Protein AF-S9QQ79-F1 (afdb_monomer)

Structure (mmCIF, N/CA/C/O backbone):
data_AF-S9QQ79-F1
#
_entry.id   AF-S9QQ79-F1
#
loop_
_atom_site.group_PDB
_atom_site.id
_atom_site.type_symbol
_atom_site.label_atom_id
_atom_site.label_alt_id
_atom_site.label_comp_id
_atom_site.label_asym_id
_atom_site.label_entity_id
_atom_site.label_seq_id
_atom_site.pdbx_PDB_ins_code
_atom_site.Cartn_x
_atom_site.Cartn_y
_atom_site.Cartn_z
_atom_site.occupancy
_atom_site.B_iso_or_equiv
_atom_site.auth_seq_id
_atom_site.auth_comp_id
_atom_site.auth_asym_id
_atom_site.auth_atom_id
_atom_site.pdbx_PDB_model_num
ATOM 1 N N . MET A 1 1 ? -4.797 6.625 16.936 1.00 60.69 1 MET A N 1
ATOM 2 C CA . MET A 1 1 ? -5.433 7.440 15.877 1.00 60.69 1 MET A CA 1
ATOM 3 C C . MET A 1 1 ? -4.697 7.087 14.599 1.00 60.69 1 MET A C 1
ATOM 5 O O . MET A 1 1 ? -3.484 6.959 14.684 1.00 60.69 1 MET A O 1
ATOM 9 N N . SER A 1 2 ? -5.379 6.808 13.484 1.00 76.38 2 SER A N 1
ATOM 10 C CA . SER A 1 2 ? -4.682 6.342 12.271 1.00 76.38 2 SER A CA 1
ATOM 11 C C . SER A 1 2 ? -3.717 7.418 11.761 1.00 76.38 2 SER A C 1
ATOM 13 O O . SER A 1 2 ? -4.108 8.580 11.662 1.00 76.38 2 SER A O 1
ATOM 15 N N . ARG A 1 3 ? -2.482 7.055 11.389 1.00 82.12 3 ARG A N 1
ATOM 16 C CA . ARG A 1 3 ? -1.531 7.988 10.744 1.00 82.12 3 ARG A CA 1
ATOM 17 C C . ARG A 1 3 ? -2.068 8.552 9.423 1.00 82.12 3 ARG A C 1
ATOM 19 O O . ARG A 1 3 ? -1.621 9.595 8.967 1.00 82.12 3 ARG A O 1
ATOM 26 N N . LEU A 1 4 ? -3.080 7.910 8.834 1.00 84.62 4 LEU A N 1
ATOM 27 C CA . LEU A 1 4 ? -3.759 8.417 7.643 1.00 84.62 4 LEU A CA 1
ATOM 28 C C . LEU A 1 4 ? -4.568 9.697 7.884 1.00 84.62 4 LEU A C 1
ATOM 30 O O . LEU A 1 4 ? -4.856 10.401 6.923 1.00 84.62 4 LEU A O 1
ATOM 34 N N . VAL A 1 5 ? -4.942 10.023 9.125 1.00 84.94 5 VAL A N 1
ATOM 35 C CA . VAL A 1 5 ? -5.639 11.286 9.440 1.00 84.94 5 VAL A CA 1
ATOM 36 C C . VAL A 1 5 ? -4.695 12.383 9.940 1.00 84.94 5 VAL A C 1
ATOM 38 O O . VAL A 1 5 ? -5.160 13.435 10.376 1.00 84.94 5 VAL A O 1
ATOM 41 N N . ASP A 1 6 ? -3.384 12.141 9.882 1.00 84.50 6 ASP A N 1
ATOM 42 C CA . ASP A 1 6 ? -2.364 13.079 10.339 1.00 84.50 6 ASP A CA 1
ATOM 43 C C . ASP A 1 6 ? -2.226 14.281 9.386 1.00 84.50 6 ASP A C 1
ATOM 45 O O . ASP A 1 6 ? -2.289 14.144 8.161 1.00 84.50 6 ASP A O 1
ATOM 49 N N . ALA A 1 7 ? -2.003 15.467 9.954 1.00 84.00 7 ALA A N 1
ATOM 50 C CA . ALA A 1 7 ? -1.805 16.702 9.196 1.00 84.00 7 ALA A CA 1
ATOM 51 C C . ALA A 1 7 ? -0.471 16.698 8.428 1.00 84.00 7 ALA A C 1
ATOM 53 O O . ALA A 1 7 ? -0.329 17.385 7.417 1.00 84.00 7 ALA A O 1
ATOM 54 N N . GLU A 1 8 ? 0.511 15.914 8.880 1.00 85.81 8 GLU A N 1
ATOM 55 C CA . GLU A 1 8 ? 1.770 15.723 8.152 1.00 85.81 8 GLU A CA 1
ATOM 56 C C . GLU A 1 8 ? 1.549 14.982 6.830 1.00 85.81 8 GLU A C 1
ATOM 58 O O . GLU A 1 8 ? 2.129 15.352 5.807 1.00 85.81 8 GLU A O 1
ATOM 63 N N . LEU A 1 9 ? 0.647 13.993 6.814 1.00 87.25 9 LEU A N 1
ATOM 64 C CA . LEU A 1 9 ? 0.298 13.285 5.587 1.00 87.25 9 LEU A CA 1
ATOM 65 C C . LEU A 1 9 ? -0.446 14.195 4.600 1.00 87.25 9 LEU A C 1
ATOM 67 O O . LEU A 1 9 ? -0.208 14.098 3.398 1.00 87.25 9 LEU A O 1
ATOM 71 N N . ASP A 1 10 ? -1.294 15.111 5.082 1.00 88.75 10 ASP A N 1
ATOM 72 C CA . ASP A 1 10 ? -1.889 16.143 4.218 1.00 88.75 10 ASP A CA 1
ATOM 73 C C . ASP A 1 10 ? -0.811 16.950 3.510 1.00 88.75 10 ASP A C 1
ATOM 75 O O . ASP A 1 10 ? -0.837 17.096 2.289 1.00 88.75 10 ASP A O 1
ATOM 79 N N . HIS A 1 11 ? 0.178 17.419 4.269 1.00 88.56 11 HIS A N 1
ATOM 80 C CA . HIS A 1 11 ? 1.271 18.193 3.707 1.00 88.56 11 HIS A CA 1
ATOM 81 C C . HIS A 1 11 ? 2.055 17.402 2.651 1.00 88.56 11 HIS A C 1
ATOM 83 O O . HIS A 1 11 ? 2.345 17.937 1.578 1.00 88.56 11 HIS A O 1
ATOM 89 N N . VAL A 1 12 ? 2.350 16.124 2.916 1.00 89.12 12 VAL A N 1
ATOM 90 C CA . VAL A 1 12 ? 2.987 15.216 1.947 1.00 89.12 12 VAL A CA 1
ATOM 91 C C . VAL A 1 12 ? 2.167 15.126 0.662 1.00 89.12 12 VAL A C 1
ATOM 93 O O . VAL A 1 12 ? 2.700 15.356 -0.423 1.00 89.12 12 VAL A O 1
ATOM 96 N N . LEU A 1 13 ? 0.873 14.816 0.760 1.00 90.88 13 LEU A N 1
ATOM 97 C CA . LEU A 1 13 ? 0.029 14.591 -0.415 1.00 90.88 13 LEU A CA 1
ATOM 98 C C . LEU A 1 13 ? -0.260 15.881 -1.198 1.00 90.88 13 LEU A C 1
ATOM 100 O O . LEU A 1 13 ? -0.437 15.816 -2.415 1.00 90.88 13 LEU A O 1
ATOM 104 N N . GLU A 1 14 ? -0.284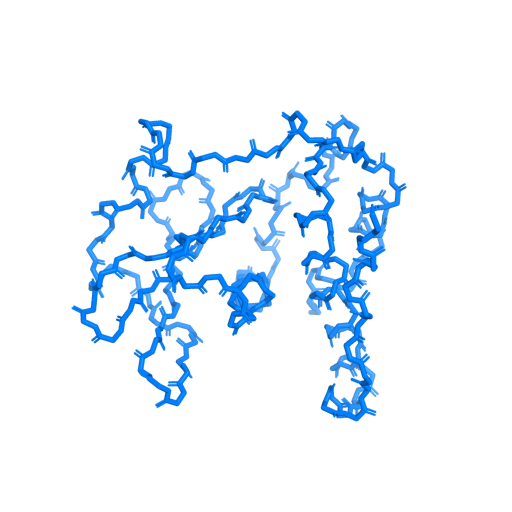 17.041 -0.539 1.00 90.94 14 GLU A N 1
ATOM 105 C CA . GLU A 1 14 ? -0.482 18.350 -1.176 1.00 90.94 14 GLU A CA 1
ATOM 106 C C . GLU A 1 14 ? 0.773 18.880 -1.881 1.00 90.94 14 GLU A C 1
ATOM 108 O O . GLU A 1 14 ? 0.662 19.595 -2.879 1.00 90.94 14 GLU A O 1
ATOM 113 N N . THR A 1 15 ? 1.964 18.560 -1.367 1.00 90.12 15 THR A N 1
ATOM 114 C CA . THR A 1 15 ? 3.240 19.083 -1.893 1.00 90.12 15 THR A CA 1
ATOM 115 C C . THR A 1 15 ? 3.997 18.103 -2.782 1.00 90.12 15 THR A C 1
ATOM 117 O O . THR A 1 15 ? 4.997 18.478 -3.400 1.00 90.12 15 THR A O 1
ATOM 120 N N . ALA A 1 16 ? 3.507 16.870 -2.885 1.00 91.50 16 ALA A N 1
ATOM 121 C CA . ALA A 1 16 ? 4.073 15.834 -3.723 1.00 91.50 16 ALA A CA 1
ATOM 122 C C . ALA A 1 16 ? 4.211 16.241 -5.199 1.00 91.50 16 ALA A C 1
ATOM 124 O O . ALA A 1 16 ? 3.305 16.827 -5.801 1.00 91.50 16 ALA A O 1
ATOM 125 N N . LEU A 1 17 ? 5.318 15.836 -5.828 1.00 93.94 17 LEU A N 1
ATOM 126 C CA . LEU A 1 17 ? 5.463 15.948 -7.277 1.00 93.94 17 LEU A CA 1
ATOM 127 C C . LEU A 1 17 ? 4.725 14.795 -7.966 1.00 93.94 17 LEU A C 1
ATOM 129 O O . LEU A 1 17 ? 5.072 13.630 -7.791 1.00 93.94 17 LEU A O 1
ATOM 133 N N . ILE A 1 18 ? 3.741 15.121 -8.801 1.00 95.44 18 ILE A N 1
ATOM 134 C CA . ILE A 1 18 ? 2.991 14.120 -9.565 1.00 95.44 18 ILE A CA 1
ATOM 135 C C . ILE A 1 18 ? 3.582 14.023 -10.974 1.00 95.44 18 ILE A C 1
ATOM 137 O O . ILE A 1 18 ? 3.572 14.997 -11.728 1.00 95.44 18 ILE A O 1
ATOM 141 N N . SER A 1 19 ? 4.143 12.863 -11.323 1.00 95.69 19 SER A N 1
ATOM 142 C CA . SER A 1 19 ? 4.786 12.627 -12.621 1.00 95.69 19 SER A CA 1
ATOM 143 C C . SER A 1 19 ? 4.846 11.133 -12.959 1.00 95.69 19 SER A C 1
ATOM 145 O O . SER A 1 19 ? 5.128 10.328 -12.071 1.00 95.69 19 SER A O 1
ATOM 147 N N . PRO A 1 20 ? 4.698 10.739 -14.240 1.00 94.56 20 PRO A N 1
ATOM 148 C CA . PRO A 1 20 ? 4.944 9.362 -14.681 1.00 94.56 20 PRO A CA 1
ATOM 149 C C . PRO A 1 20 ? 6.355 8.848 -14.358 1.00 94.56 20 PRO A C 1
ATOM 151 O O . PRO A 1 20 ? 6.568 7.647 -14.283 1.00 94.56 20 PRO A O 1
ATOM 154 N N . ALA A 1 21 ? 7.326 9.741 -14.130 1.00 93.69 21 ALA A N 1
ATOM 155 C CA . ALA A 1 21 ? 8.684 9.361 -13.732 1.00 93.69 21 ALA A CA 1
ATOM 156 C C . ALA A 1 21 ? 8.760 8.652 -12.363 1.00 93.69 21 ALA A C 1
ATOM 158 O O . ALA A 1 21 ? 9.797 8.082 -12.045 1.00 93.69 21 ALA A O 1
ATOM 159 N N . PHE A 1 22 ? 7.687 8.704 -11.568 1.00 94.00 22 PHE A N 1
ATOM 160 C CA . PHE A 1 22 ? 7.558 8.017 -10.279 1.00 94.00 22 PHE A CA 1
ATOM 161 C C . PHE A 1 22 ? 6.714 6.737 -10.367 1.00 94.00 22 PHE A C 1
ATOM 163 O O . PHE A 1 22 ? 6.258 6.222 -9.347 1.00 94.00 22 PHE A O 1
ATOM 170 N N . GLU A 1 23 ? 6.431 6.236 -11.571 1.00 93.94 23 GLU A N 1
ATOM 171 C CA . GLU A 1 23 ? 5.911 4.879 -11.717 1.00 93.94 23 GLU A CA 1
ATOM 172 C C . GLU A 1 23 ? 6.975 3.870 -11.289 1.00 93.94 23 GLU A C 1
ATOM 174 O O . GLU A 1 23 ? 8.132 3.965 -11.697 1.00 93.94 23 GLU A O 1
ATOM 179 N N . ILE A 1 24 ? 6.565 2.902 -10.472 1.00 94.31 24 ILE A N 1
ATOM 180 C CA . ILE A 1 24 ? 7.440 1.826 -10.026 1.00 94.31 24 ILE A CA 1
ATOM 181 C C . ILE A 1 24 ? 7.090 0.522 -10.726 1.00 94.31 24 ILE A C 1
ATOM 183 O O . ILE A 1 24 ? 5.920 0.213 -10.984 1.00 94.31 24 ILE A O 1
ATOM 187 N N . ASP A 1 25 ? 8.128 -0.259 -10.990 1.00 94.62 25 ASP A N 1
ATOM 188 C CA . ASP A 1 25 ? 8.013 -1.639 -11.425 1.00 94.62 25 ASP A CA 1
ATOM 189 C C . ASP A 1 25 ? 8.490 -2.553 -10.294 1.00 94.62 25 ASP A C 1
ATOM 191 O O . ASP A 1 25 ? 9.689 -2.739 -10.070 1.00 94.62 25 ASP A O 1
ATOM 195 N N . GLY A 1 26 ? 7.517 -3.120 -9.583 1.00 93.12 26 GLY A N 1
ATOM 196 C CA . GLY A 1 26 ? 7.737 -4.042 -8.477 1.00 93.12 26 GLY A CA 1
ATOM 197 C C . GLY A 1 26 ? 8.384 -5.364 -8.884 1.00 93.12 26 GLY A C 1
ATOM 198 O O . GLY A 1 26 ? 8.740 -6.128 -8.001 1.00 93.12 26 GLY A O 1
ATOM 199 N N . THR A 1 27 ? 8.563 -5.640 -10.183 1.00 94.81 27 THR A N 1
ATOM 200 C CA . THR A 1 27 ? 9.245 -6.852 -10.680 1.00 94.81 27 THR A CA 1
ATOM 201 C C . THR A 1 27 ? 10.761 -6.701 -10.805 1.00 94.81 27 THR A C 1
ATOM 203 O O . THR A 1 27 ? 11.451 -7.651 -11.174 1.00 94.81 27 THR A O 1
ATOM 206 N N . THR A 1 28 ? 11.296 -5.514 -10.520 1.00 94.94 28 THR A N 1
ATOM 207 C CA . THR A 1 28 ? 12.739 -5.264 -10.571 1.00 94.94 28 THR A CA 1
ATOM 208 C C . THR A 1 28 ? 13.467 -5.867 -9.368 1.00 94.94 28 THR A C 1
ATOM 210 O O . THR A 1 28 ? 12.885 -6.059 -8.300 1.00 94.94 28 THR A O 1
ATOM 213 N N . ASP A 1 29 ? 14.774 -6.114 -9.523 1.00 94.00 29 ASP A N 1
ATOM 214 C CA . ASP A 1 29 ? 15.638 -6.672 -8.468 1.00 94.00 29 ASP A CA 1
ATOM 215 C C . ASP A 1 29 ? 15.614 -5.853 -7.162 1.00 94.00 29 ASP A C 1
ATOM 217 O O . ASP A 1 29 ? 15.892 -6.395 -6.094 1.00 94.00 29 ASP A O 1
ATOM 221 N N . GLU A 1 30 ? 15.263 -4.563 -7.230 1.00 92.38 30 GLU A N 1
ATOM 222 C CA . GLU A 1 30 ? 15.087 -3.695 -6.060 1.00 92.38 30 GLU A CA 1
ATOM 223 C C . GLU A 1 30 ? 14.022 -4.228 -5.095 1.00 92.38 30 GLU A C 1
ATOM 225 O O . GLU A 1 30 ? 14.206 -4.123 -3.888 1.00 92.38 30 GLU A O 1
ATOM 230 N N . TYR A 1 31 ? 12.957 -4.851 -5.607 1.00 94.12 31 TYR A N 1
ATOM 231 C CA . TYR A 1 31 ? 11.824 -5.334 -4.812 1.00 94.12 31 TYR A CA 1
ATOM 232 C C . TYR A 1 31 ? 11.738 -6.860 -4.738 1.00 94.12 31 TYR A C 1
ATOM 234 O O . TYR A 1 31 ? 10.759 -7.389 -4.209 1.00 94.12 31 TYR A O 1
ATOM 242 N N . ALA A 1 32 ? 12.747 -7.589 -5.230 1.00 94.06 32 ALA A N 1
ATOM 243 C CA . ALA A 1 32 ? 12.750 -9.054 -5.219 1.00 94.06 32 ALA A CA 1
ATOM 244 C C . ALA A 1 32 ? 12.470 -9.618 -3.814 1.00 94.06 32 ALA A C 1
ATOM 246 O O . ALA A 1 32 ? 11.699 -10.560 -3.660 1.00 94.06 32 ALA A O 1
ATOM 247 N N . PHE A 1 33 ? 12.996 -8.960 -2.778 1.00 92.81 33 PHE A N 1
ATOM 248 C CA . PHE A 1 33 ? 12.780 -9.339 -1.383 1.00 92.81 33 PHE A CA 1
ATOM 249 C C . PHE A 1 33 ? 11.309 -9.270 -0.927 1.00 92.81 33 PHE A C 1
ATOM 251 O O . PHE A 1 33 ? 10.934 -10.014 -0.028 1.00 92.81 33 PHE A O 1
ATOM 258 N N . LEU A 1 34 ? 10.478 -8.411 -1.534 1.00 94.69 34 LEU A N 1
ATOM 259 C CA . LEU A 1 34 ? 9.034 -8.324 -1.263 1.00 94.69 34 LEU A CA 1
ATOM 260 C C 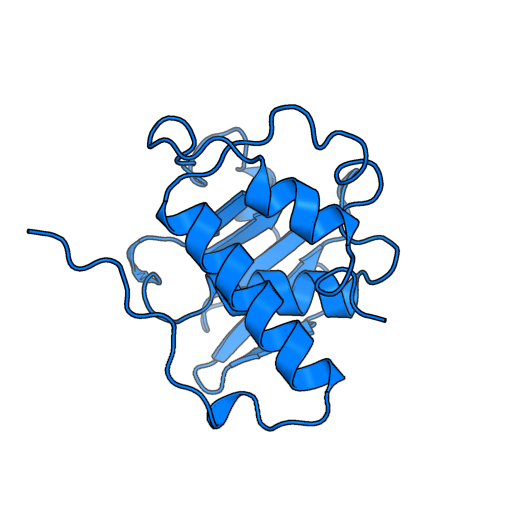. LEU A 1 34 ? 8.243 -9.370 -2.052 1.00 94.69 34 LEU A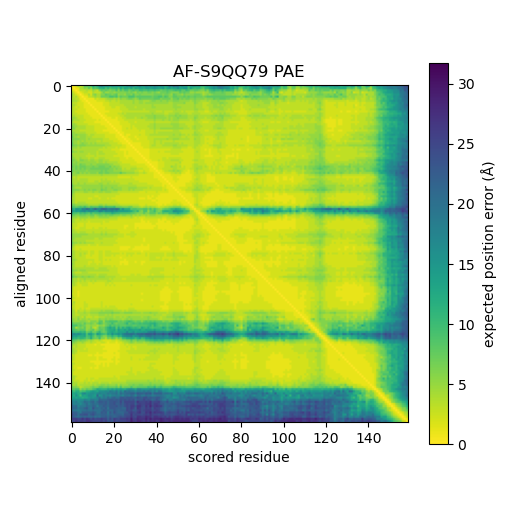 C 1
ATOM 262 O O . LEU A 1 34 ? 7.207 -9.835 -1.585 1.00 94.69 34 LEU A O 1
ATOM 266 N N . LEU A 1 35 ? 8.724 -9.745 -3.240 1.00 93.88 35 LEU A N 1
ATOM 267 C CA . LEU A 1 35 ? 8.079 -10.756 -4.079 1.00 93.88 35 LEU A CA 1
ATOM 268 C C . LEU A 1 35 ? 8.375 -12.188 -3.620 1.00 93.88 35 LEU A C 1
ATOM 270 O O . LEU A 1 35 ? 7.546 -13.073 -3.824 1.00 93.88 35 LEU A O 1
ATOM 274 N N . GLU A 1 36 ? 9.526 -12.405 -2.986 1.00 93.12 36 GLU A N 1
ATOM 275 C CA . GLU A 1 36 ? 9.995 -13.707 -2.497 1.00 93.12 36 GLU A CA 1
ATOM 276 C C . GLU A 1 36 ? 9.568 -14.026 -1.051 1.00 93.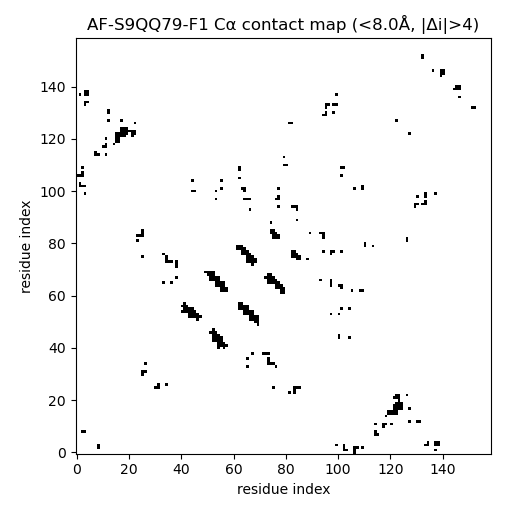12 36 GLU A C 1
ATOM 278 O O . GLU A 1 36 ? 9.983 -15.050 -0.508 1.00 93.12 36 GLU A O 1
ATOM 283 N N . VAL A 1 37 ? 8.743 -13.179 -0.425 1.00 93.25 37 VAL A N 1
ATOM 284 C CA . VAL A 1 37 ? 8.197 -13.426 0.920 1.00 93.25 37 VAL A CA 1
ATOM 285 C C . VAL A 1 37 ? 7.382 -14.721 0.937 1.00 93.25 37 VAL A C 1
ATOM 287 O O . VAL A 1 37 ? 6.517 -14.929 0.082 1.00 93.25 37 VAL A O 1
ATOM 290 N N . ASP A 1 38 ? 7.630 -15.585 1.927 1.00 91.56 38 ASP A N 1
ATOM 291 C CA . ASP A 1 38 ? 6.854 -16.811 2.092 1.00 91.56 38 ASP A CA 1
ATOM 292 C C . ASP A 1 38 ? 5.407 -16.444 2.477 1.00 91.56 38 ASP A C 1
ATOM 294 O O . ASP A 1 38 ? 5.194 -15.615 3.368 1.00 91.56 38 ASP A O 1
ATOM 298 N N . PRO A 1 39 ? 4.373 -17.047 1.863 1.00 90.94 39 PRO A N 1
ATOM 299 C CA . PRO A 1 39 ? 2.985 -16.814 2.254 1.00 90.94 39 PRO A CA 1
ATOM 300 C C . PRO A 1 39 ? 2.666 -17.220 3.700 1.00 90.94 39 PRO A C 1
ATOM 302 O O . PRO A 1 39 ? 1.527 -17.013 4.127 1.00 90.94 39 PRO A O 1
ATOM 305 N N . GLU A 1 40 ? 3.598 -17.805 4.454 1.00 92.12 40 GLU A N 1
ATOM 306 C CA . GLU A 1 40 ? 3.514 -18.062 5.894 1.00 92.12 40 GLU A CA 1
ATOM 307 C C . GLU A 1 40 ? 4.200 -16.989 6.767 1.00 92.12 40 GLU A C 1
ATOM 309 O O . GLU A 1 40 ? 3.933 -16.949 7.973 1.00 92.12 40 GLU A O 1
ATOM 314 N N . ASP A 1 41 ? 4.991 -16.081 6.186 1.00 91.69 41 ASP A N 1
ATOM 315 C CA . ASP A 1 41 ? 5.751 -15.055 6.908 1.00 91.69 41 ASP A CA 1
ATOM 316 C C . ASP A 1 41 ? 4.871 -13.894 7.397 1.00 91.69 41 ASP A C 1
ATOM 318 O O . ASP A 1 41 ? 4.109 -13.287 6.644 1.00 91.69 41 ASP A O 1
ATOM 322 N N . GLY A 1 42 ? 5.004 -13.548 8.682 1.00 92.94 42 GLY A N 1
ATOM 323 C CA . GLY A 1 42 ? 4.260 -12.452 9.318 1.00 92.94 42 GLY A CA 1
ATOM 324 C C . GLY A 1 42 ? 2.766 -12.749 9.531 1.00 92.94 42 GLY A C 1
ATOM 325 O O . GLY A 1 42 ? 2.263 -13.780 9.089 1.00 92.94 42 GLY A O 1
ATOM 326 N N . PRO A 1 43 ? 2.003 -11.917 10.259 1.00 96.31 43 PRO A N 1
ATOM 327 C CA . PRO A 1 43 ? 0.573 -12.146 10.469 1.00 96.31 43 PRO A CA 1
ATOM 328 C C . PRO A 1 43 ? -0.268 -11.748 9.245 1.00 96.31 43 PRO A C 1
ATOM 330 O O . PRO A 1 43 ? 0.024 -10.766 8.568 1.00 96.31 43 PRO A O 1
ATOM 333 N N . VAL A 1 44 ? -1.369 -12.471 9.003 1.00 97.75 44 VAL A N 1
ATOM 334 C CA . VAL A 1 44 ? -2.438 -11.997 8.104 1.00 97.75 44 VAL A CA 1
ATOM 335 C C . VAL A 1 44 ? -3.219 -10.901 8.813 1.00 97.75 44 VAL A C 1
ATOM 337 O O . VAL A 1 44 ? -3.757 -11.143 9.894 1.00 97.75 44 VAL A O 1
ATOM 340 N N . 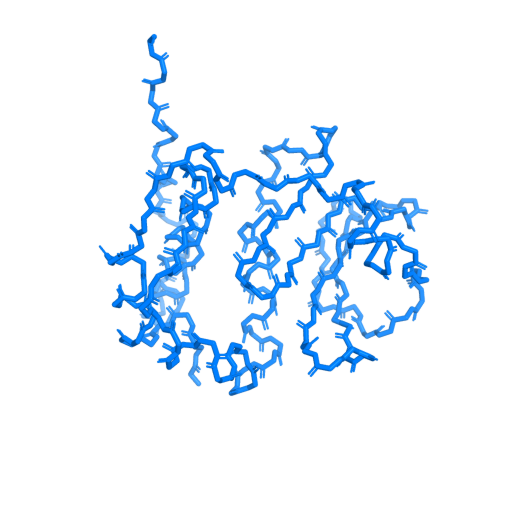ILE A 1 45 ? -3.294 -9.727 8.194 1.00 97.88 45 ILE A N 1
ATOM 341 C CA . ILE A 1 45 ? -3.937 -8.539 8.768 1.00 97.88 45 ILE A CA 1
ATOM 342 C C . ILE A 1 45 ? -5.261 -8.191 8.089 1.00 97.88 45 ILE A C 1
ATOM 344 O O . ILE A 1 45 ? -6.116 -7.600 8.733 1.00 97.88 45 ILE A O 1
ATOM 348 N N . GLU A 1 46 ? -5.458 -8.620 6.840 1.00 97.19 46 GLU A N 1
ATOM 349 C CA . GLU A 1 46 ? -6.695 -8.408 6.081 1.00 97.19 46 GLU A CA 1
ATOM 350 C C . GLU A 1 46 ? -6.984 -9.630 5.196 1.00 97.19 46 GLU A C 1
ATOM 352 O O . GLU A 1 46 ? -6.056 -10.285 4.702 1.00 97.19 46 GLU A O 1
ATOM 357 N N . ARG A 1 47 ? -8.268 -9.949 4.991 1.00 97.19 47 ARG A N 1
ATOM 358 C CA . ARG A 1 47 ? -8.726 -11.000 4.070 1.00 97.19 47 ARG A CA 1
ATOM 359 C C . ARG A 1 47 ? -9.954 -10.535 3.299 1.00 97.19 47 ARG A C 1
ATOM 361 O O . ARG A 1 47 ? -10.965 -10.200 3.905 1.00 97.19 47 ARG A O 1
ATOM 368 N N . SER A 1 48 ? -9.885 -10.635 1.977 1.00 95.12 48 SER A N 1
ATOM 369 C CA . SER A 1 48 ? -11.045 -10.449 1.102 1.00 95.12 48 SER A CA 1
ATOM 370 C C . SER A 1 48 ? -11.950 -11.688 1.087 1.00 95.12 48 SER A C 1
ATOM 372 O O . SER A 1 48 ? -11.510 -12.804 1.389 1.00 95.12 48 SER A O 1
ATOM 374 N N . GLU A 1 49 ? -13.202 -11.513 0.660 1.00 93.19 49 GLU A N 1
ATOM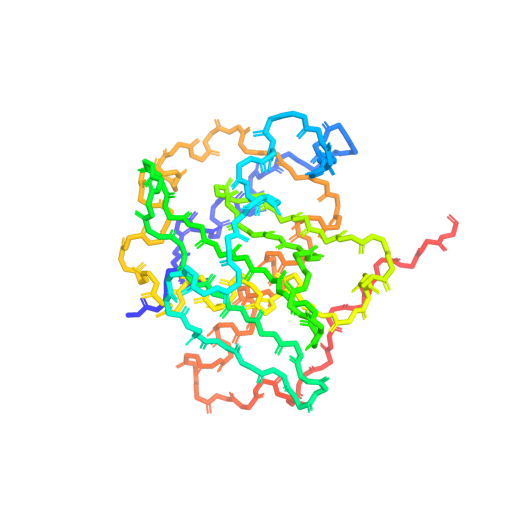 375 C CA . GLU A 1 49 ? -14.147 -12.619 0.449 1.00 93.19 49 GLU A CA 1
ATOM 376 C C . GLU A 1 49 ? -13.689 -13.590 -0.654 1.00 93.19 49 GLU A C 1
ATOM 378 O O . GLU A 1 49 ? -13.916 -14.796 -0.550 1.00 93.19 49 GLU A O 1
ATOM 383 N N . ASP A 1 50 ? -12.978 -13.081 -1.665 1.00 93.62 50 ASP A N 1
ATOM 384 C CA . ASP A 1 50 ? -12.461 -13.857 -2.801 1.00 93.62 50 ASP A CA 1
ATOM 385 C C . ASP A 1 50 ? -11.176 -14.638 -2.474 1.00 93.62 50 ASP A C 1
ATOM 387 O O . ASP A 1 50 ? -10.631 -15.340 -3.325 1.00 93.62 50 ASP A O 1
ATOM 391 N N . GLY A 1 51 ? -10.683 -14.549 -1.235 1.00 96.62 51 GLY A N 1
ATOM 392 C CA . GLY A 1 51 ? -9.554 -15.337 -0.741 1.00 96.62 51 GLY A CA 1
ATOM 393 C C . GLY A 1 51 ? -8.190 -14.654 -0.824 1.00 96.62 51 GLY A C 1
ATOM 394 O O . GLY A 1 51 ? -7.226 -15.218 -0.307 1.00 96.62 51 GLY A O 1
ATOM 395 N N . TYR A 1 52 ? -8.096 -13.444 -1.386 1.00 98.31 52 TYR A N 1
ATOM 396 C CA . TYR A 1 52 ? -6.894 -12.612 -1.258 1.00 98.31 52 TYR A CA 1
ATOM 397 C C . TYR A 1 52 ? -6.640 -12.259 0.200 1.00 98.31 52 TYR A C 1
ATOM 399 O O . TYR A 1 52 ? -7.585 -12.089 0.981 1.00 98.31 52 TYR A O 1
ATOM 407 N N . PHE A 1 53 ? -5.371 -12.113 0.558 1.00 98.38 53 PHE A N 1
ATOM 408 C CA . PHE A 1 53 ? -4.987 -11.749 1.912 1.00 98.38 53 PHE A CA 1
ATOM 409 C C . PHE A 1 53 ? -3.751 -10.857 1.932 1.00 98.38 53 PHE A C 1
ATOM 411 O O . PHE A 1 53 ? -2.860 -10.985 1.095 1.00 98.38 53 PHE A O 1
ATOM 418 N N . ILE A 1 54 ? -3.711 -9.958 2.912 1.00 98.50 54 ILE A N 1
ATOM 419 C CA . ILE A 1 54 ? -2.600 -9.034 3.134 1.00 98.50 54 ILE A CA 1
ATOM 420 C C . ILE A 1 54 ? -1.875 -9.474 4.401 1.00 98.50 54 ILE A C 1
ATOM 422 O O . ILE A 1 54 ? -2.513 -9.731 5.430 1.00 98.50 54 ILE A O 1
ATOM 426 N N . ARG A 1 55 ? -0.547 -9.560 4.337 1.00 97.81 55 ARG A N 1
ATOM 427 C CA . ARG A 1 55 ? 0.308 -9.830 5.497 1.00 97.81 55 ARG A CA 1
ATOM 428 C C . ARG A 1 55 ? 1.161 -8.632 5.856 1.00 97.81 55 ARG A C 1
ATOM 430 O O . ARG A 1 55 ? 1.645 -7.940 4.965 1.00 97.81 55 ARG A O 1
ATOM 437 N N . ALA A 1 56 ? 1.360 -8.428 7.153 1.00 97.25 56 ALA A N 1
ATOM 438 C CA . ALA A 1 56 ? 2.346 -7.488 7.664 1.00 97.25 56 ALA A CA 1
ATOM 439 C C . ALA A 1 56 ? 3.717 -8.152 7.728 1.00 97.25 56 ALA A C 1
ATOM 441 O O . ALA A 1 56 ? 3.851 -9.239 8.289 1.00 97.25 56 ALA A O 1
ATOM 442 N N . ILE A 1 57 ? 4.726 -7.487 7.178 1.00 95.06 57 ILE A N 1
ATOM 443 C CA . ILE A 1 57 ? 6.099 -7.970 7.152 1.00 95.06 57 ILE A CA 1
ATOM 444 C C . ILE A 1 57 ? 6.972 -7.006 7.955 1.00 95.06 57 ILE A C 1
ATOM 446 O O . ILE A 1 57 ? 7.153 -5.847 7.587 1.00 95.06 57 ILE A O 1
ATOM 450 N N . GLU A 1 58 ? 7.486 -7.506 9.078 1.00 86.25 58 GLU A N 1
ATOM 451 C CA . GLU A 1 58 ? 8.309 -6.761 10.046 1.00 86.25 58 GLU A CA 1
ATOM 452 C C . GLU A 1 58 ? 9.806 -7.090 9.937 1.00 86.25 58 GLU A C 1
ATOM 454 O O . GLU A 1 58 ? 10.616 -6.565 10.693 1.00 86.25 58 GLU A O 1
ATOM 459 N N . CYS A 1 59 ? 10.196 -8.007 9.047 1.00 68.75 59 CYS A N 1
ATOM 460 C CA . CYS A 1 59 ? 11.571 -8.509 8.989 1.00 68.75 59 CYS A CA 1
ATOM 461 C C . CYS A 1 59 ? 12.551 -7.584 8.247 1.00 68.75 59 CYS A C 1
ATOM 463 O O . CYS A 1 59 ? 13.732 -7.920 8.145 1.00 68.75 59 CYS A O 1
ATOM 465 N N . PHE A 1 60 ? 12.081 -6.439 7.755 1.00 70.06 60 PHE A N 1
ATOM 466 C CA . PHE A 1 60 ? 12.885 -5.450 7.045 1.00 70.06 60 PHE A CA 1
ATOM 467 C C . PHE A 1 60 ? 13.177 -4.240 7.940 1.00 70.06 60 PHE A C 1
ATOM 469 O O . PHE A 1 60 ? 12.497 -4.028 8.944 1.00 70.06 60 PHE A O 1
ATOM 476 N N . ASP A 1 61 ? 14.196 -3.452 7.580 1.00 79.88 61 ASP A N 1
ATOM 477 C CA . ASP A 1 61 ? 14.558 -2.227 8.310 1.00 79.88 61 ASP A CA 1
ATOM 478 C C . ASP A 1 61 ? 13.379 -1.232 8.386 1.00 79.88 61 ASP A C 1
ATOM 480 O O . ASP A 1 61 ? 13.296 -0.447 9.332 1.00 79.88 61 ASP A O 1
ATOM 484 N N . GLU A 1 62 ? 12.431 -1.318 7.445 1.00 86.62 62 GLU A N 1
ATOM 485 C CA . GLU A 1 62 ? 11.161 -0.595 7.458 1.00 86.62 62 GLU A CA 1
ATOM 486 C C . GLU A 1 62 ? 9.956 -1.540 7.276 1.00 86.62 62 GLU A C 1
ATOM 488 O O . GLU A 1 62 ? 10.037 -2.492 6.492 1.00 86.62 62 GLU A O 1
ATOM 493 N N . PRO A 1 63 ? 8.808 -1.276 7.930 1.00 92.12 63 PRO A N 1
ATOM 494 C CA . PRO A 1 63 ? 7.620 -2.108 7.784 1.00 92.12 63 PRO A CA 1
ATOM 495 C C . PRO A 1 63 ? 7.119 -2.180 6.336 1.00 92.12 63 PRO A C 1
ATOM 497 O O . PRO A 1 63 ? 7.174 -1.203 5.584 1.00 92.12 63 PRO A O 1
ATOM 500 N N . ALA A 1 64 ? 6.552 -3.323 5.958 1.00 95.38 64 ALA A N 1
ATOM 501 C CA . ALA A 1 64 ? 5.884 -3.514 4.675 1.00 95.38 64 ALA A CA 1
ATOM 502 C C . ALA A 1 64 ? 4.585 -4.307 4.845 1.00 95.38 64 ALA A C 1
ATOM 504 O O . ALA A 1 64 ? 4.388 -5.015 5.835 1.00 95.38 64 ALA A O 1
ATOM 505 N N . VAL A 1 65 ? 3.707 -4.235 3.849 1.00 97.81 65 VAL A N 1
ATOM 506 C CA . VAL A 1 65 ? 2.652 -5.239 3.667 1.00 97.81 65 VAL A CA 1
ATOM 507 C C . VAL A 1 65 ? 2.756 -5.878 2.294 1.00 97.81 65 VAL A C 1
ATOM 509 O O . VAL A 1 65 ? 3.102 -5.214 1.317 1.00 97.81 65 VAL A O 1
ATOM 512 N N . VAL A 1 66 ? 2.432 -7.166 2.223 1.00 98.19 66 VAL A N 1
ATOM 513 C CA . VAL A 1 66 ? 2.449 -7.955 0.988 1.00 98.19 66 VAL A CA 1
ATOM 514 C C . VAL A 1 66 ? 1.062 -8.541 0.750 1.00 98.19 66 VAL A C 1
ATOM 516 O O . VAL A 1 66 ? 0.438 -9.086 1.663 1.00 98.19 66 VAL A O 1
ATOM 519 N N . LEU A 1 67 ? 0.573 -8.393 -0.478 1.00 98.50 67 LEU A N 1
ATOM 520 C CA . LEU A 1 67 ? -0.686 -8.942 -0.961 1.00 98.50 67 LEU A CA 1
ATOM 521 C C . LEU A 1 67 ? -0.429 -10.287 -1.634 1.00 98.50 67 LEU A C 1
ATOM 523 O O . LEU A 1 67 ? 0.402 -10.391 -2.539 1.00 98.50 67 LEU A O 1
ATOM 527 N N . PHE A 1 68 ? -1.215 -11.283 -1.246 1.00 98.50 68 PHE A N 1
ATOM 528 C CA . PHE A 1 68 ? -1.190 -12.618 -1.820 1.00 98.50 68 PHE A CA 1
ATOM 529 C C . PHE A 1 68 ? -2.519 -12.958 -2.491 1.00 98.50 68 PHE A C 1
ATOM 531 O O . PHE A 1 68 ? -3.600 -12.622 -1.990 1.00 98.50 68 PHE A O 1
ATOM 538 N N . SER A 1 69 ? -2.432 -13.673 -3.611 1.00 98.06 69 SER A N 1
ATOM 539 C CA . SER A 1 69 ? -3.576 -14.292 -4.274 1.00 98.06 69 SER A CA 1
ATOM 540 C C . SER A 1 69 ? -4.151 -15.445 -3.432 1.00 98.06 69 SER A C 1
ATOM 542 O O . SER A 1 69 ? -3.492 -15.924 -2.502 1.00 98.06 69 SER A O 1
ATOM 544 N N . PRO A 1 70 ? -5.353 -15.956 -3.759 1.00 97.12 70 PRO A N 1
ATOM 545 C CA . PRO A 1 70 ? -5.923 -17.133 -3.094 1.00 97.12 70 PRO A CA 1
ATOM 546 C C . PRO A 1 70 ? -5.020 -18.376 -3.141 1.00 97.12 70 PRO A C 1
ATOM 548 O O . PRO A 1 70 ? -5.083 -19.232 -2.259 1.00 97.12 70 PRO A O 1
ATOM 551 N N . GLU A 1 71 ? -4.159 -18.472 -4.154 1.00 96.62 71 GLU A N 1
ATOM 552 C CA . GLU A 1 71 ? -3.165 -19.534 -4.330 1.00 96.62 71 GLU A CA 1
ATOM 553 C C . GLU A 1 71 ? -1.895 -19.327 -3.487 1.00 96.62 71 GLU A C 1
ATOM 555 O O . GLU A 1 71 ? -1.015 -20.186 -3.497 1.00 96.62 71 GLU A O 1
ATOM 560 N N . GLY A 1 72 ? -1.787 -18.210 -2.760 1.00 96.31 72 GLY A N 1
ATOM 561 C CA . GLY A 1 72 ? -0.618 -17.863 -1.952 1.00 96.31 72 GLY A CA 1
ATOM 562 C C . GLY A 1 72 ? 0.543 -17.284 -2.759 1.00 96.31 72 GLY A C 1
ATOM 563 O O . GLY A 1 72 ? 1.680 -17.347 -2.305 1.00 96.31 72 GLY A O 1
ATOM 564 N N . VAL A 1 73 ? 0.280 -16.736 -3.949 1.00 97.06 73 VAL A N 1
ATOM 565 C CA . VAL A 1 73 ? 1.300 -16.084 -4.783 1.00 97.06 73 VAL A CA 1
ATOM 566 C C . VAL A 1 73 ? 1.293 -14.583 -4.514 1.00 97.06 73 VAL A C 1
ATOM 568 O O . VAL A 1 73 ? 0.229 -13.966 -4.544 1.00 97.06 73 VAL A O 1
ATOM 571 N N . THR A 1 74 ? 2.463 -13.988 -4.282 1.00 97.62 74 THR A N 1
ATOM 572 C CA . THR A 1 74 ? 2.603 -12.535 -4.131 1.00 97.62 74 THR A CA 1
ATOM 573 C C . THR A 1 74 ? 2.124 -11.812 -5.389 1.00 97.62 74 THR A C 1
ATOM 575 O O . THR A 1 74 ? 2.610 -12.076 -6.487 1.00 97.62 74 THR A O 1
ATOM 578 N N . CYS A 1 75 ? 1.181 -10.884 -5.237 1.00 97.50 75 CYS A N 1
ATOM 579 C CA . CYS A 1 75 ? 0.612 -10.110 -6.344 1.00 97.50 75 CYS A CA 1
ATOM 580 C C . CYS A 1 75 ? 0.522 -8.600 -6.068 1.00 97.50 75 CYS A C 1
ATOM 582 O O . CYS A 1 75 ? -0.045 -7.848 -6.863 1.00 97.50 75 CYS A O 1
ATOM 584 N N . GLY A 1 76 ? 1.113 -8.130 -4.971 1.00 97.94 76 GLY A N 1
ATOM 585 C CA . GLY A 1 76 ? 1.272 -6.710 -4.684 1.00 97.94 76 GLY A CA 1
ATOM 586 C C . GLY A 1 76 ? 2.005 -6.463 -3.372 1.00 97.94 76 GLY A C 1
ATOM 587 O O . GLY A 1 76 ? 2.178 -7.375 -2.567 1.00 97.94 76 GLY A O 1
ATOM 588 N N . PHE A 1 77 ? 2.428 -5.225 -3.153 1.00 97.88 77 PHE A N 1
ATOM 589 C CA . PHE A 1 77 ? 3.009 -4.794 -1.887 1.00 97.88 77 PHE A CA 1
ATOM 590 C C . PHE A 1 77 ? 2.789 -3.300 -1.650 1.00 97.88 77 PHE A C 1
ATOM 592 O O . PHE A 1 77 ? 2.520 -2.525 -2.576 1.00 97.88 77 PHE A O 1
ATOM 599 N N . TYR A 1 78 ? 2.967 -2.901 -0.394 1.00 97.31 78 TYR A N 1
ATOM 600 C CA . TYR A 1 78 ? 3.117 -1.512 0.004 1.00 97.31 78 TYR A CA 1
ATOM 601 C C . TYR A 1 78 ? 4.296 -1.354 0.967 1.00 97.31 78 TYR A C 1
ATOM 603 O O . TYR A 1 78 ? 4.342 -2.000 2.015 1.00 97.31 78 TYR A O 1
ATOM 611 N N . TRP A 1 79 ? 5.247 -0.498 0.592 1.00 94.00 79 TRP A N 1
ATOM 612 C CA . TRP A 1 79 ? 6.489 -0.251 1.326 1.00 94.00 79 TRP A CA 1
ATOM 613 C C . TRP A 1 79 ? 6.964 1.182 1.060 1.00 94.00 79 TRP A C 1
ATOM 615 O O . TRP A 1 79 ? 7.035 1.604 -0.091 1.00 94.00 79 TRP A O 1
ATOM 625 N N . ARG A 1 80 ? 7.261 1.957 2.112 1.00 90.12 80 ARG A N 1
ATOM 626 C CA . ARG A 1 80 ? 7.826 3.324 2.017 1.00 90.12 80 ARG A CA 1
ATOM 627 C C . ARG A 1 80 ? 7.092 4.267 1.046 1.00 90.12 80 ARG A C 1
ATOM 629 O O . ARG A 1 80 ? 7.709 4.861 0.165 1.00 90.12 80 ARG A O 1
ATOM 636 N N . PHE A 1 81 ? 5.768 4.387 1.189 1.00 92.00 81 PHE A N 1
ATOM 637 C CA . PHE A 1 81 ? 4.876 5.157 0.292 1.00 92.00 81 PHE A CA 1
ATOM 638 C C . PHE A 1 81 ? 4.771 4.645 -1.151 1.00 92.00 81 PHE A C 1
ATOM 640 O O . PHE A 1 81 ? 4.108 5.254 -1.993 1.00 92.00 81 PHE A O 1
ATOM 647 N N . GLN A 1 82 ? 5.373 3.501 -1.451 1.00 93.50 82 GLN A N 1
ATOM 648 C CA . GLN A 1 82 ? 5.330 2.898 -2.770 1.00 93.50 82 GLN A CA 1
ATOM 649 C C . GLN A 1 82 ? 4.340 1.740 -2.762 1.00 93.50 82 GLN A C 1
ATOM 651 O O . GLN A 1 82 ? 4.456 0.809 -1.968 1.00 93.50 82 GLN A O 1
ATOM 656 N N . ALA A 1 83 ? 3.355 1.814 -3.653 1.00 95.69 83 ALA A N 1
ATOM 657 C CA . ALA A 1 83 ? 2.356 0.775 -3.856 1.00 95.69 83 ALA A CA 1
ATOM 658 C C . ALA A 1 83 ? 2.549 0.157 -5.239 1.00 95.69 83 ALA A C 1
ATOM 660 O O . ALA A 1 83 ? 2.526 0.870 -6.247 1.00 95.69 83 ALA A O 1
ATOM 661 N N . TRP A 1 84 ? 2.667 -1.165 -5.292 1.00 97.38 84 TRP A N 1
ATOM 662 C CA . TRP A 1 84 ? 2.6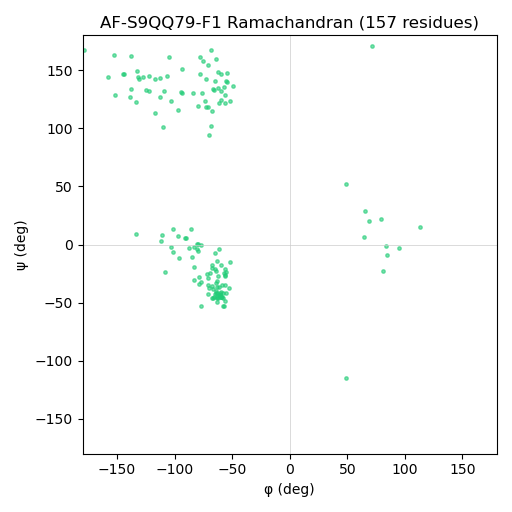89 -1.908 -6.546 1.00 97.38 84 TRP A CA 1
ATOM 663 C C . TRP A 1 84 ? 1.715 -3.079 -6.495 1.00 97.38 84 TRP A C 1
ATOM 665 O O . TRP A 1 84 ? 1.530 -3.716 -5.462 1.00 97.38 84 TRP A O 1
ATOM 675 N N . ILE A 1 85 ? 1.069 -3.336 -7.629 1.00 97.56 85 ILE A N 1
ATOM 676 C CA . ILE A 1 85 ? 0.151 -4.456 -7.835 1.00 97.56 85 ILE A CA 1
ATOM 677 C C . ILE A 1 85 ? 0.462 -5.029 -9.211 1.00 97.56 85 ILE A C 1
ATOM 679 O O . ILE A 1 85 ? 0.580 -4.268 -10.189 1.00 97.56 85 ILE A O 1
ATOM 683 N N . ASP A 1 86 ? 0.555 -6.352 -9.275 1.00 97.19 86 ASP A N 1
ATOM 684 C CA . ASP A 1 86 ? 0.675 -7.101 -10.518 1.00 97.19 86 ASP A CA 1
ATOM 685 C C . ASP A 1 86 ? -0.470 -6.734 -11.475 1.00 97.19 86 ASP A C 1
ATOM 687 O O . ASP A 1 86 ? -1.617 -6.534 -11.068 1.00 97.19 86 ASP A O 1
ATOM 691 N N . GLU A 1 87 ? -0.161 -6.598 -12.764 1.00 95.31 87 GLU A N 1
ATOM 692 C CA . GLU A 1 87 ? -1.108 -6.094 -13.757 1.00 95.31 87 GLU A CA 1
ATOM 693 C C . GLU A 1 87 ? -2.410 -6.903 -13.824 1.00 95.31 87 GLU A C 1
ATOM 695 O O . GLU A 1 87 ? -3.478 -6.304 -13.976 1.00 95.31 87 GLU A O 1
ATOM 700 N N . ALA A 1 88 ? -2.348 -8.224 -13.627 1.00 96.38 88 ALA A N 1
ATOM 701 C CA . ALA A 1 88 ? -3.518 -9.099 -13.649 1.00 96.38 88 ALA A CA 1
ATOM 702 C C . ALA A 1 88 ? -4.491 -8.848 -12.481 1.00 96.38 88 ALA A C 1
ATOM 704 O O . ALA A 1 88 ? -5.656 -9.236 -12.561 1.00 96.38 88 ALA A O 1
ATOM 705 N N . HIS A 1 89 ? -4.030 -8.177 -11.422 1.00 95.94 89 HIS A N 1
ATOM 706 C CA . HIS A 1 89 ? -4.779 -7.938 -10.187 1.00 95.94 89 HIS A CA 1
ATOM 707 C C . HIS A 1 89 ? -5.150 -6.455 -9.982 1.00 95.94 89 HIS A C 1
ATOM 709 O O . HIS A 1 89 ? -5.740 -6.080 -8.965 1.00 95.94 89 HIS A O 1
ATOM 715 N N . ARG A 1 90 ? -4.826 -5.576 -10.940 1.00 93.31 90 ARG A N 1
ATOM 716 C CA . ARG A 1 90 ? -5.163 -4.144 -10.873 1.00 93.31 90 ARG A CA 1
ATOM 717 C C . ARG A 1 90 ? -6.663 -3.900 -11.055 1.00 93.31 90 ARG A C 1
ATOM 719 O O . ARG A 1 90 ? -7.369 -4.650 -11.715 1.00 93.31 90 ARG A O 1
ATOM 726 N N . GLY A 1 91 ? -7.142 -2.784 -10.501 1.00 91.69 91 GLY A N 1
ATOM 727 C CA . GLY A 1 91 ? -8.549 -2.373 -10.595 1.00 91.69 91 GLY A CA 1
ATOM 728 C C . GLY A 1 91 ? -9.475 -3.011 -9.555 1.00 91.69 91 GLY A C 1
ATOM 729 O O . GLY A 1 91 ? -10.644 -2.651 -9.504 1.00 91.69 91 GLY A O 1
ATOM 730 N N . LEU A 1 92 ? -8.946 -3.888 -8.696 1.00 93.19 92 LEU A N 1
ATOM 731 C CA . LEU A 1 92 ? -9.691 -4.580 -7.637 1.00 93.19 92 LEU A CA 1
ATOM 732 C C . LEU A 1 92 ? -9.698 -3.835 -6.289 1.00 93.19 92 LEU A C 1
ATOM 734 O O . LEU A 1 92 ? -10.184 -4.359 -5.302 1.00 93.19 92 LEU A O 1
ATOM 738 N N . GLY A 1 93 ? -9.148 -2.618 -6.222 1.00 94.81 93 GLY A N 1
ATOM 739 C CA . GLY A 1 93 ? -9.129 -1.811 -4.991 1.00 94.81 93 GLY A CA 1
ATOM 740 C C . GLY A 1 93 ? -7.978 -2.109 -4.020 1.00 94.81 93 GLY A C 1
ATOM 741 O O . GLY A 1 93 ? -7.729 -1.301 -3.127 1.00 94.81 93 GLY A O 1
ATOM 742 N N . PHE A 1 94 ? -7.191 -3.167 -4.248 1.00 97.00 94 PHE A N 1
ATOM 743 C CA . PHE A 1 94 ? -6.148 -3.620 -3.314 1.00 97.00 94 PHE A CA 1
ATOM 744 C C . PHE A 1 94 ? -5.095 -2.574 -2.927 1.00 97.00 94 PHE A C 1
ATOM 746 O O . PHE A 1 94 ? -4.536 -2.643 -1.840 1.00 97.00 94 PHE A O 1
ATOM 753 N N . GLY A 1 95 ? -4.818 -1.579 -3.773 1.00 96.88 95 GLY A N 1
ATOM 754 C CA . GLY A 1 95 ? -3.851 -0.526 -3.436 1.00 96.88 95 GLY A CA 1
ATOM 755 C C . GLY A 1 95 ? -4.309 0.316 -2.247 1.00 96.88 95 GLY A C 1
ATOM 756 O O . GLY A 1 95 ? -3.518 0.643 -1.370 1.00 96.88 95 GLY A O 1
ATOM 757 N N . VAL A 1 96 ? -5.607 0.615 -2.196 1.00 97.44 96 VAL A N 1
ATOM 758 C CA . VAL A 1 96 ? -6.224 1.337 -1.081 1.00 97.44 96 VAL A CA 1
ATOM 759 C C . VAL A 1 96 ? -6.283 0.443 0.157 1.00 97.44 96 VAL A C 1
ATOM 761 O O . VAL A 1 96 ? -5.947 0.898 1.247 1.00 97.44 96 VAL A O 1
ATOM 764 N N . GLU A 1 97 ? -6.651 -0.830 -0.012 1.00 97.25 97 GLU A N 1
ATOM 765 C CA . GLU A 1 97 ? -6.715 -1.798 1.090 1.00 97.25 97 GLU A CA 1
ATOM 766 C C . GLU A 1 97 ? -5.352 -2.020 1.748 1.00 97.25 97 GLU A C 1
ATOM 768 O O . GLU A 1 97 ? -5.265 -1.981 2.970 1.00 97.25 97 GLU A O 1
ATOM 773 N N . MET A 1 98 ? -4.277 -2.161 0.966 1.00 98.00 98 MET A N 1
ATOM 774 C CA . MET A 1 98 ? -2.919 -2.298 1.500 1.00 98.00 98 MET A CA 1
ATOM 775 C C . MET A 1 98 ? -2.494 -1.078 2.316 1.00 98.00 98 MET A C 1
ATOM 777 O O . MET A 1 98 ? -1.948 -1.247 3.401 1.00 98.00 98 MET A O 1
ATOM 781 N N . ILE A 1 99 ? -2.767 0.142 1.844 1.00 97.56 99 ILE A N 1
ATOM 782 C CA . ILE A 1 99 ? -2.414 1.371 2.575 1.00 97.56 99 ILE A CA 1
ATOM 783 C C . ILE A 1 99 ? -3.195 1.470 3.893 1.00 97.56 99 ILE A C 1
ATOM 785 O O . ILE A 1 99 ? -2.620 1.821 4.925 1.00 97.56 99 ILE A O 1
ATOM 789 N N . LEU A 1 100 ? -4.494 1.151 3.874 1.00 96.44 100 LEU A N 1
ATOM 790 C CA . LEU A 1 100 ? -5.330 1.130 5.078 1.00 96.44 100 LEU A CA 1
ATOM 791 C C . LEU A 1 100 ? -4.843 0.067 6.069 1.00 96.44 100 LEU A C 1
ATOM 793 O O . LEU A 1 100 ? -4.607 0.386 7.231 1.00 96.44 100 LEU A O 1
ATOM 797 N N . ALA A 1 101 ? -4.629 -1.163 5.598 1.00 96.69 101 ALA A N 1
ATOM 798 C CA . ALA A 1 101 ? -4.156 -2.272 6.417 1.00 96.69 101 ALA A CA 1
ATOM 799 C C . ALA A 1 101 ? -2.775 -1.977 7.023 1.00 96.69 101 ALA A C 1
ATOM 801 O O . ALA A 1 101 ? -2.561 -2.214 8.209 1.00 96.69 101 ALA A O 1
ATOM 802 N N . TYR A 1 102 ? -1.865 -1.389 6.240 1.00 96.50 102 TYR A N 1
ATOM 803 C CA . TYR A 1 102 ? -0.557 -0.931 6.706 1.00 96.50 102 TYR A CA 1
ATOM 804 C C . TYR A 1 102 ? -0.687 0.082 7.848 1.00 96.50 102 TYR A C 1
ATOM 806 O O . TYR A 1 102 ? -0.104 -0.105 8.917 1.00 96.50 102 TYR A O 1
ATOM 814 N N . ALA A 1 103 ? -1.477 1.140 7.644 1.00 94.81 103 ALA A N 1
ATOM 815 C CA . ALA A 1 103 ? -1.651 2.198 8.634 1.00 94.81 103 ALA A CA 1
ATOM 816 C C . ALA A 1 103 ? -2.321 1.697 9.920 1.00 94.81 103 ALA A C 1
ATOM 818 O O . ALA A 1 103 ? -1.909 2.070 11.020 1.00 94.81 103 ALA A O 1
ATOM 819 N N . ASP A 1 104 ? -3.344 0.852 9.790 1.00 94.56 104 ASP A N 1
ATOM 820 C CA . ASP A 1 104 ? -4.104 0.326 10.923 1.00 94.56 104 ASP A CA 1
ATOM 821 C C . ASP A 1 104 ? -3.281 -0.685 11.739 1.00 94.56 104 ASP A C 1
ATOM 823 O O . ASP A 1 104 ? -3.396 -0.719 12.970 1.00 94.56 104 ASP A O 1
ATOM 827 N N . HIS A 1 105 ? -2.427 -1.473 11.074 1.00 95.31 105 HIS A N 1
ATOM 828 C CA . HIS A 1 105 ? -1.570 -2.460 11.724 1.00 95.31 105 HIS A CA 1
ATOM 829 C C . HIS A 1 105 ? -0.348 -1.833 12.404 1.00 95.31 105 HIS A C 1
ATOM 831 O O . HIS A 1 105 ? -0.132 -2.065 13.593 1.00 95.31 105 HIS A O 1
ATOM 837 N N . PHE A 1 106 ? 0.435 -1.025 11.681 1.00 93.00 106 PHE A N 1
ATOM 838 C CA . PHE A 1 106 ? 1.689 -0.468 12.203 1.00 93.00 106 PHE A CA 1
ATOM 839 C C . PHE A 1 106 ? 1.492 0.790 13.056 1.00 93.00 106 PHE A C 1
ATOM 841 O O . PHE A 1 106 ? 2.360 1.120 13.864 1.00 93.00 106 PHE A O 1
ATOM 848 N N . GLN A 1 107 ? 0.344 1.466 12.935 1.00 90.94 107 GLN A N 1
ATOM 849 C CA . GLN A 1 107 ? -0.045 2.612 13.761 1.00 90.94 107 GLN A CA 1
ATOM 850 C C . GLN A 1 107 ? 1.062 3.669 13.854 1.00 90.94 107 GLN A C 1
ATOM 852 O O . GLN A 1 107 ? 1.421 4.270 12.848 1.00 90.94 107 GLN A O 1
ATOM 857 N N . ASP A 1 108 ? 1.618 3.898 15.043 1.00 85.00 108 ASP A N 1
ATOM 858 C CA . ASP A 1 108 ? 2.627 4.928 15.280 1.00 85.00 108 ASP A CA 1
ATOM 859 C C . ASP A 1 108 ? 3.941 4.658 14.528 1.00 85.00 108 ASP A C 1
ATOM 861 O O . ASP A 1 108 ? 4.675 5.609 14.272 1.00 85.00 108 ASP A O 1
ATOM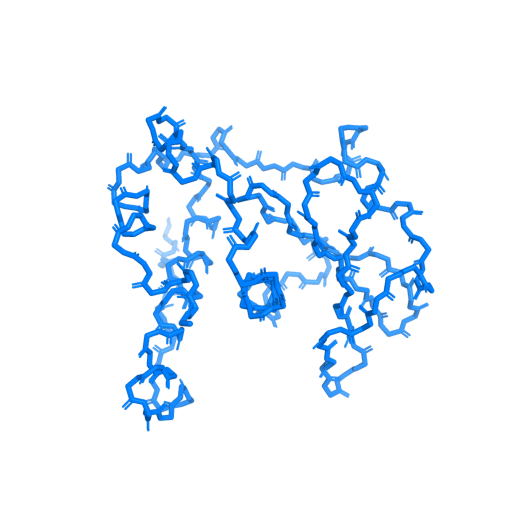 865 N N . LEU A 1 109 ? 4.200 3.406 14.126 1.00 86.25 109 LEU A N 1
ATOM 866 C CA . LEU A 1 109 ? 5.351 3.000 13.311 1.00 86.25 109 LEU A CA 1
ATOM 867 C C . LEU A 1 109 ? 5.107 3.172 11.804 1.00 86.25 109 LEU A C 1
ATOM 869 O O . LEU A 1 109 ? 6.035 3.034 11.008 1.00 86.25 109 LEU A O 1
ATOM 873 N N . ALA A 1 110 ? 3.867 3.448 11.387 1.00 85.12 110 ALA A N 1
ATOM 874 C CA . ALA A 1 110 ? 3.567 3.679 9.984 1.00 85.12 110 ALA A CA 1
ATOM 875 C C . ALA A 1 110 ? 4.219 4.992 9.525 1.00 85.12 110 ALA A C 1
ATOM 877 O O . ALA A 1 110 ? 3.824 6.076 9.961 1.00 85.12 110 ALA A O 1
ATOM 878 N N . TRP A 1 111 ? 5.181 4.860 8.610 1.00 85.31 111 TRP A N 1
ATOM 879 C CA . TRP A 1 111 ? 5.924 5.960 7.983 1.00 85.31 111 TRP A CA 1
ATOM 880 C C . TRP A 1 111 ? 6.808 6.771 8.942 1.00 85.31 111 TRP A C 1
ATOM 882 O O . TRP A 1 111 ? 7.002 7.979 8.747 1.00 85.31 111 TRP A O 1
ATOM 892 N N . ASP A 1 112 ? 7.296 6.128 10.008 1.00 80.81 112 ASP A N 1
ATOM 893 C CA . ASP A 1 112 ? 8.173 6.775 10.981 1.00 80.81 112 ASP A CA 1
ATOM 894 C C . ASP A 1 112 ? 9.475 7.256 10.317 1.00 80.81 112 ASP A C 1
ATOM 896 O O . ASP A 1 112 ? 10.213 6.493 9.700 1.00 80.81 112 ASP A O 1
ATOM 900 N N . GLY A 1 113 ? 9.748 8.558 10.416 1.00 74.94 113 GLY A N 1
ATOM 901 C CA . GLY A 1 113 ? 10.868 9.217 9.739 1.00 74.94 113 GLY A CA 1
ATOM 902 C C . GLY A 1 113 ? 10.635 9.573 8.261 1.00 74.94 113 GLY A C 1
ATOM 903 O O . GLY A 1 113 ? 11.260 10.517 7.773 1.00 74.94 113 GLY A O 1
ATOM 904 N N . GLU A 1 114 ? 9.718 8.917 7.537 1.00 74.44 114 GLU A N 1
ATOM 905 C CA . GLU A 1 114 ? 9.399 9.300 6.150 1.00 74.44 114 GLU A CA 1
ATOM 906 C C . GLU A 1 114 ? 8.480 10.521 6.047 1.00 74.44 114 GLU A C 1
ATOM 908 O O . GLU A 1 114 ? 8.642 11.327 5.129 1.00 74.44 114 GLU A O 1
ATOM 913 N N . LEU A 1 115 ? 7.550 10.697 6.992 1.00 73.00 115 LEU A N 1
ATOM 914 C CA . LEU A 1 115 ? 6.684 11.886 7.046 1.00 73.00 115 LEU A CA 1
ATOM 915 C C . LEU A 1 115 ? 7.497 13.177 7.266 1.00 73.00 115 LEU A C 1
ATOM 917 O O . LEU A 1 115 ? 7.222 14.213 6.654 1.00 73.00 115 LEU A O 1
ATOM 921 N N . GLU A 1 116 ? 8.564 13.101 8.067 1.00 65.31 116 GLU A N 1
ATOM 922 C CA . GLU A 1 116 ? 9.475 14.223 8.326 1.00 65.31 116 GLU A CA 1
ATOM 923 C C . GLU A 1 116 ? 10.365 14.556 7.111 1.00 65.31 116 GLU A C 1
ATOM 925 O O . GLU A 1 116 ? 10.782 15.702 6.931 1.00 65.31 116 GLU A O 1
ATOM 930 N N . ALA A 1 117 ? 10.612 13.577 6.233 1.00 62.66 117 ALA A N 1
ATOM 931 C CA . ALA A 1 117 ? 11.393 13.721 5.003 1.00 62.66 117 ALA A CA 1
ATOM 932 C C . ALA A 1 117 ? 10.565 14.216 3.796 1.00 62.66 117 ALA A C 1
ATOM 934 O O . ALA A 1 117 ? 11.045 14.178 2.663 1.00 62.66 117 ALA A O 1
ATOM 935 N N . SER A 1 118 ? 9.344 14.715 4.030 1.00 56.44 118 SER A N 1
ATOM 936 C CA . SER A 1 118 ? 8.332 15.105 3.028 1.00 56.44 118 SER A CA 1
ATOM 937 C C . SER A 1 118 ? 8.788 16.056 1.909 1.00 56.44 118 SER A C 1
ATOM 939 O O . SER A 1 118 ? 8.119 16.159 0.878 1.00 56.44 118 SER A O 1
ATOM 941 N N . GLN A 1 119 ? 9.939 16.723 2.045 1.00 58.00 119 GLN A N 1
ATOM 942 C CA . GLN A 1 119 ? 10.525 17.517 0.965 1.00 58.00 119 GLN A CA 1
ATOM 943 C C . GLN A 1 119 ? 11.062 16.620 -0.160 1.00 58.00 119 GLN A C 1
ATOM 945 O O . GLN A 1 119 ? 12.217 16.203 -0.147 1.00 58.00 119 GLN A O 1
ATOM 950 N N . GLY A 1 120 ? 10.234 16.397 -1.183 1.00 67.31 120 GLY A N 1
ATOM 951 C CA . GLY A 1 120 ? 10.652 15.761 -2.437 1.00 67.31 120 GLY A CA 1
ATOM 952 C C . GLY A 1 120 ? 10.049 14.387 -2.717 1.00 67.31 120 GLY A C 1
ATOM 953 O O . GLY A 1 120 ? 10.544 13.703 -3.612 1.00 67.31 120 GLY A O 1
ATOM 954 N N . LEU A 1 121 ? 8.987 13.989 -2.007 1.00 86.44 121 LEU A N 1
ATOM 955 C CA . LEU A 1 121 ? 8.222 12.801 -2.384 1.00 86.44 121 LEU A CA 1
ATOM 956 C C . LEU A 1 121 ? 7.536 13.003 -3.740 1.00 86.44 121 LEU A C 1
ATOM 958 O O . LEU A 1 121 ? 7.025 14.082 -4.061 1.00 86.44 121 LEU A O 1
ATOM 962 N N . GLY A 1 122 ? 7.540 11.942 -4.540 1.00 90.75 122 GLY A N 1
ATOM 963 C CA . GLY A 1 122 ? 6.935 11.924 -5.858 1.00 90.75 122 GLY A CA 1
ATOM 964 C C . GLY A 1 122 ? 6.060 10.698 -6.049 1.00 90.75 122 GLY A C 1
ATOM 965 O O . GLY A 1 122 ? 6.375 9.620 -5.553 1.00 90.75 122 GLY A O 1
ATOM 966 N N . PHE A 1 123 ? 4.962 10.870 -6.778 1.00 94.31 123 PHE A N 1
ATOM 967 C CA . PHE A 1 123 ? 4.026 9.796 -7.088 1.00 94.31 123 PHE A CA 1
ATOM 968 C C . PHE A 1 123 ? 3.686 9.807 -8.573 1.00 94.31 123 PHE A C 1
ATOM 970 O O . PHE A 1 123 ? 3.618 10.860 -9.215 1.00 94.31 123 PHE A O 1
ATOM 977 N N . SER A 1 124 ? 3.397 8.630 -9.119 1.00 95.62 124 SER A N 1
ATOM 978 C CA . SER A 1 124 ? 2.584 8.562 -10.330 1.00 95.62 124 SER A CA 1
ATOM 979 C C . SER A 1 124 ? 1.174 9.086 -10.031 1.00 95.62 124 SER A C 1
ATOM 981 O O . SER A 1 124 ? 0.737 9.095 -8.879 1.00 95.62 124 SER A O 1
ATOM 983 N N . GLU A 1 125 ? 0.419 9.487 -11.056 1.00 95.19 125 GLU A N 1
ATOM 984 C CA . GLU A 1 125 ? -0.977 9.924 -10.867 1.00 95.19 125 GLU A CA 1
ATOM 985 C C . GLU A 1 125 ? -1.816 8.851 -10.157 1.00 95.19 125 GLU A C 1
ATOM 987 O O . GLU A 1 125 ? -2.578 9.141 -9.234 1.00 95.19 125 GLU A O 1
ATOM 992 N N . ARG A 1 126 ? -1.623 7.582 -10.542 1.00 93.38 126 ARG A N 1
ATOM 993 C CA . ARG A 1 126 ? -2.302 6.444 -9.913 1.00 93.38 126 ARG A CA 1
ATOM 994 C C . ARG A 1 126 ? -1.854 6.262 -8.466 1.00 93.38 126 ARG A C 1
ATOM 996 O O . ARG A 1 126 ? -2.709 6.113 -7.597 1.00 93.38 126 ARG A O 1
ATOM 1003 N N . GLY A 1 127 ? -0.548 6.335 -8.207 1.00 94.25 127 GLY A N 1
ATOM 1004 C CA . GLY A 1 127 ? 0.022 6.255 -6.863 1.00 94.25 127 GLY A CA 1
ATOM 1005 C C . GLY A 1 127 ? -0.533 7.335 -5.934 1.00 94.25 127 GLY A C 1
ATOM 1006 O O . GLY A 1 127 ? -0.978 7.032 -4.832 1.00 94.25 127 GLY A O 1
ATOM 1007 N N . HIS A 1 128 ? -0.605 8.582 -6.398 1.00 95.69 128 HIS A N 1
ATOM 1008 C CA . HIS A 1 128 ? -1.192 9.678 -5.626 1.00 95.69 128 HIS A CA 1
ATOM 1009 C C . HIS A 1 128 ? -2.676 9.428 -5.336 1.00 95.69 128 HIS A C 1
ATOM 1011 O O . HIS A 1 128 ? -3.117 9.523 -4.190 1.00 95.69 128 HIS A O 1
ATOM 1017 N N . SER A 1 129 ? -3.435 9.004 -6.352 1.00 95.62 129 SER A N 1
ATOM 1018 C CA . SER A 1 129 ? -4.875 8.769 -6.215 1.00 95.62 129 SER A CA 1
ATOM 1019 C C . SER A 1 129 ? -5.226 7.682 -5.190 1.00 95.62 129 SER A C 1
ATOM 1021 O O . SER A 1 129 ? -6.207 7.840 -4.456 1.00 95.62 129 SER A O 1
ATOM 1023 N N . VAL A 1 130 ? -4.428 6.608 -5.081 1.00 96.38 130 VAL A N 1
ATOM 1024 C CA . VAL A 1 130 ? -4.676 5.550 -4.086 1.00 96.38 130 VAL A CA 1
ATOM 1025 C C . VAL A 1 130 ? -4.406 6.037 -2.663 1.00 96.38 130 VAL A C 1
ATOM 1027 O O . VAL A 1 130 ? -5.198 5.736 -1.774 1.00 96.38 130 VAL A O 1
ATOM 1030 N N . HIS A 1 131 ? -3.381 6.871 -2.453 1.00 95.69 131 HIS A N 1
ATOM 1031 C CA . HIS A 1 131 ? -3.098 7.464 -1.142 1.00 95.69 131 HIS A CA 1
ATOM 1032 C C . HIS A 1 131 ? -4.183 8.454 -0.715 1.00 95.69 131 HIS A C 1
ATOM 1034 O O . HIS A 1 131 ? -4.693 8.363 0.400 1.00 95.69 131 HIS A O 1
ATOM 1040 N N . VAL A 1 132 ? -4.600 9.352 -1.615 1.00 95.44 132 VAL A N 1
ATOM 1041 C CA . VAL A 1 132 ? -5.702 10.295 -1.351 1.00 95.44 132 VAL A CA 1
ATOM 1042 C C . VAL A 1 132 ? -6.996 9.547 -1.032 1.00 95.44 132 VAL A C 1
ATOM 1044 O O . VAL A 1 132 ? -7.733 9.927 -0.120 1.00 95.44 132 VAL A O 1
ATOM 1047 N N . THR A 1 133 ? -7.275 8.459 -1.752 1.00 95.75 133 THR A N 1
ATOM 1048 C CA . THR A 1 133 ? -8.470 7.641 -1.509 1.00 95.75 133 THR A CA 1
ATOM 1049 C C . THR A 1 133 ? -8.401 6.939 -0.153 1.00 95.75 133 THR A C 1
ATOM 1051 O O . THR A 1 133 ? -9.364 7.015 0.611 1.00 95.75 133 THR A O 1
ATOM 1054 N N . ALA A 1 134 ? -7.263 6.329 0.190 1.00 95.62 134 ALA A N 1
ATOM 1055 C CA . ALA A 1 134 ? -7.056 5.702 1.494 1.00 95.62 134 ALA A CA 1
ATOM 1056 C C . ALA A 1 134 ? -7.204 6.713 2.643 1.00 95.62 134 ALA A C 1
ATOM 1058 O O . ALA A 1 134 ? -7.944 6.463 3.594 1.00 95.62 134 ALA A O 1
ATOM 1059 N N . GLN A 1 135 ? -6.599 7.899 2.517 1.00 94.81 135 GLN A N 1
ATOM 1060 C CA . GLN A 1 135 ? -6.758 8.983 3.487 1.00 94.81 135 GLN A CA 1
ATOM 1061 C C . GLN A 1 135 ? -8.227 9.414 3.627 1.00 94.81 135 GLN A C 1
ATOM 1063 O O . GLN A 1 135 ? -8.726 9.587 4.742 1.00 94.81 135 GLN A O 1
ATOM 1068 N N . ARG A 1 136 ? -8.948 9.586 2.512 1.00 93.62 136 ARG A N 1
ATOM 1069 C CA . ARG A 1 136 ? -10.371 9.955 2.537 1.00 93.62 136 ARG A CA 1
ATOM 1070 C C . ARG A 1 136 ? -11.201 8.913 3.289 1.00 93.62 136 ARG A C 1
ATOM 1072 O O . ARG A 1 136 ? -12.020 9.294 4.121 1.00 93.62 136 ARG A O 1
ATOM 1079 N N . ILE A 1 137 ? -10.975 7.625 3.034 1.00 92.69 137 ILE A N 1
ATOM 1080 C CA . ILE A 1 137 ? -11.668 6.531 3.730 1.00 92.69 137 ILE A CA 1
ATOM 1081 C C . ILE A 1 137 ? -11.335 6.541 5.224 1.00 92.69 137 ILE A C 1
ATOM 1083 O O . ILE A 1 137 ? -12.247 6.469 6.046 1.00 92.69 137 ILE A O 1
ATOM 1087 N N . ALA A 1 138 ? -10.060 6.694 5.591 1.00 91.56 138 ALA A N 1
ATOM 1088 C CA . ALA A 1 138 ? -9.640 6.756 6.990 1.00 91.56 138 ALA A CA 1
ATOM 1089 C C . ALA A 1 138 ? -10.331 7.901 7.752 1.00 91.56 138 ALA A C 1
ATOM 1091 O O . ALA A 1 138 ? -10.816 7.702 8.864 1.00 91.56 138 ALA A O 1
ATOM 1092 N N . ARG A 1 139 ? -10.468 9.077 7.129 1.00 90.44 139 ARG A N 1
ATOM 1093 C CA . ARG A 1 139 ? -11.203 10.221 7.697 1.00 90.44 139 ARG A CA 1
ATOM 1094 C C . ARG A 1 139 ? -12.686 9.940 7.902 1.00 90.44 139 ARG A C 1
ATOM 1096 O O . ARG A 1 139 ? -13.246 10.338 8.919 1.00 90.44 139 ARG A O 1
ATOM 1103 N N . ILE A 1 140 ? -13.325 9.275 6.941 1.00 87.62 140 ILE A N 1
ATOM 1104 C CA . ILE A 1 140 ? -14.741 8.901 7.045 1.00 87.62 140 ILE A CA 1
ATOM 1105 C C . ILE A 1 140 ? -14.939 7.932 8.221 1.00 87.62 140 ILE A C 1
ATOM 1107 O O . ILE A 1 140 ? -15.824 8.155 9.050 1.00 87.62 140 ILE A O 1
ATOM 1111 N N . ARG A 1 141 ? -14.062 6.924 8.342 1.00 87.31 141 ARG A N 1
ATOM 1112 C CA . ARG A 1 141 ? -14.057 5.968 9.462 1.00 87.31 141 ARG A CA 1
ATOM 1113 C C . ARG A 1 141 ? -13.880 6.671 10.813 1.00 87.31 141 ARG A C 1
ATOM 1115 O O . ARG A 1 141 ? -14.628 6.384 11.743 1.00 87.31 141 ARG A O 1
ATOM 1122 N N . ASP A 1 142 ? -12.945 7.617 10.911 1.00 85.38 142 ASP A N 1
ATOM 1123 C CA . ASP A 1 142 ? -12.665 8.367 12.147 1.00 85.38 142 ASP A CA 1
ATOM 1124 C C . ASP A 1 142 ? -13.856 9.233 12.601 1.00 85.38 142 ASP A C 1
ATOM 1126 O O . ASP A 1 142 ? -14.150 9.349 13.789 1.00 85.38 142 ASP A O 1
ATOM 1130 N N . GLN A 1 143 ? -14.627 9.765 11.648 1.00 84.88 143 GLN A N 1
ATOM 1131 C CA . GLN A 1 143 ? -15.847 10.535 11.917 1.00 84.88 143 GLN A CA 1
ATOM 1132 C C . GLN A 1 143 ? -17.062 9.660 12.283 1.00 84.88 143 GLN A C 1
ATOM 1134 O O . GLN A 1 143 ? -18.144 10.194 12.537 1.00 84.88 143 GLN A O 1
ATOM 1139 N N . GLY A 1 144 ? -16.910 8.330 12.315 1.00 74.75 144 GLY A N 1
ATOM 1140 C CA . GLY A 1 144 ? -17.993 7.385 12.598 1.00 74.75 144 GLY A CA 1
ATOM 1141 C C . GLY A 1 144 ? -19.046 7.305 11.490 1.00 74.75 144 GLY A C 1
ATOM 1142 O O . GLY A 1 144 ? -20.179 6.896 11.751 1.00 74.75 144 GLY A O 1
ATOM 1143 N N . ALA A 1 145 ? -18.697 7.731 10.275 1.00 68.56 145 ALA A N 1
ATOM 1144 C CA . ALA A 1 145 ? -19.552 7.641 9.102 1.00 68.56 145 ALA A CA 1
ATOM 1145 C C . ALA A 1 145 ? -19.257 6.350 8.321 1.00 68.56 145 ALA A C 1
ATOM 1147 O O . ALA A 1 145 ? -18.145 5.824 8.361 1.00 68.56 145 ALA A O 1
ATOM 1148 N N . ASP A 1 146 ? -20.270 5.834 7.625 1.00 67.31 146 ASP A N 1
ATOM 1149 C CA . ASP A 1 146 ? -20.135 4.634 6.799 1.00 67.31 146 ASP A CA 1
ATOM 1150 C C . ASP A 1 146 ? -19.279 4.948 5.550 1.00 67.31 146 ASP A C 1
ATOM 1152 O O . ASP A 1 146 ? -19.667 5.820 4.761 1.00 67.31 146 ASP A O 1
ATOM 1156 N N . PRO A 1 147 ? -18.110 4.300 5.365 1.00 60.88 147 PRO A N 1
ATOM 1157 C CA . PRO A 1 147 ? -17.259 4.512 4.197 1.00 60.88 147 PRO A CA 1
ATOM 1158 C C . PRO A 1 147 ?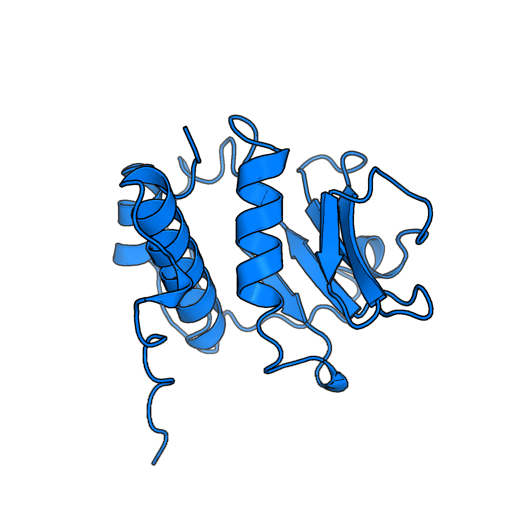 -17.920 4.087 2.880 1.00 60.88 147 PRO A C 1
ATOM 1160 O O . PRO A 1 147 ? -17.584 4.665 1.847 1.00 60.88 147 PRO A O 1
ATOM 1163 N N . ASP A 1 148 ? -18.907 3.186 2.918 1.00 63.44 148 ASP A N 1
ATOM 1164 C CA . ASP A 1 148 ? -19.627 2.711 1.729 1.00 63.44 148 ASP A CA 1
ATOM 1165 C C . ASP A 1 148 ? -20.714 3.698 1.262 1.00 63.44 148 ASP A C 1
ATOM 1167 O O . ASP A 1 148 ? -21.327 3.529 0.207 1.00 63.44 148 ASP A O 1
ATOM 1171 N N . ALA A 1 149 ? -20.955 4.771 2.024 1.00 57.69 149 ALA A N 1
ATOM 1172 C CA . ALA A 1 149 ? -21.974 5.775 1.723 1.00 57.69 149 ALA A CA 1
ATOM 1173 C C . ALA A 1 149 ? -21.523 6.861 0.726 1.00 57.69 149 ALA A C 1
ATOM 1175 O O . ALA A 1 149 ? -22.320 7.742 0.388 1.00 57.69 149 ALA A O 1
ATOM 1176 N N . PHE A 1 150 ? -20.268 6.841 0.266 1.00 52.97 150 PHE A N 1
ATOM 1177 C CA . PHE A 1 150 ? -19.723 7.871 -0.619 1.00 52.97 150 PHE A CA 1
ATOM 1178 C C . PHE A 1 150 ? -19.147 7.290 -1.905 1.00 52.97 150 PHE A C 1
ATOM 1180 O O . PHE A 1 150 ? -18.335 6.372 -1.877 1.00 52.97 150 PHE A O 1
ATOM 1187 N N . ASP A 1 151 ? -19.506 7.906 -3.035 1.00 49.72 151 ASP A N 1
ATOM 1188 C CA . ASP A 1 151 ? -18.957 7.527 -4.333 1.00 49.72 151 ASP A CA 1
ATOM 1189 C C . ASP A 1 151 ? -17.415 7.634 -4.334 1.00 49.72 151 ASP A C 1
ATOM 1191 O O . ASP A 1 151 ? -16.856 8.647 -3.854 1.00 49.72 151 ASP A O 1
ATOM 1195 N N . PRO A 1 152 ? -16.715 6.623 -4.892 1.00 52.41 152 PRO A N 1
ATOM 1196 C CA . PRO A 1 152 ? -15.278 6.695 -5.105 1.00 52.41 152 PRO A CA 1
ATOM 1197 C C . PRO A 1 152 ? -14.951 7.947 -5.919 1.00 52.41 152 PRO A C 1
ATOM 1199 O O . PRO A 1 152 ? -15.745 8.393 -6.753 1.00 52.41 152 PRO A O 1
ATOM 1202 N N . VAL A 1 153 ? -13.780 8.544 -5.669 1.00 53.53 153 VAL A N 1
ATOM 1203 C CA . VAL A 1 153 ? -13.301 9.635 -6.527 1.00 53.53 153 VAL A CA 1
ATOM 1204 C C . VAL A 1 153 ? -13.267 9.076 -7.950 1.00 53.53 153 VAL A C 1
ATOM 1206 O O . VAL A 1 153 ? -12.619 8.046 -8.158 1.00 53.53 153 VAL A O 1
ATOM 1209 N N . PRO A 1 154 ? -13.991 9.673 -8.914 1.00 48.06 154 PRO A N 1
ATOM 1210 C CA . PRO A 1 154 ? -13.981 9.165 -10.271 1.00 48.06 154 PRO A CA 1
ATOM 1211 C C . PRO A 1 154 ? -12.534 9.140 -10.748 1.00 48.06 154 PRO A C 1
ATOM 1213 O O . PRO A 1 154 ? -11.822 10.141 -10.629 1.00 48.06 154 PRO A O 1
ATOM 1216 N N . ALA A 1 155 ? -12.100 7.987 -11.263 1.00 46.28 155 ALA A N 1
ATOM 1217 C CA . ALA A 1 155 ? -10.830 7.896 -11.962 1.00 46.28 155 ALA A CA 1
ATOM 1218 C C . ALA A 1 155 ? -10.777 9.036 -12.995 1.00 46.28 155 ALA A C 1
ATOM 1220 O O . ALA A 1 155 ? -11.800 9.289 -13.648 1.00 46.28 155 ALA A O 1
ATOM 1221 N N . PRO A 1 156 ? -9.648 9.756 -13.131 1.00 37.53 156 PRO A N 1
ATOM 1222 C CA . PRO A 1 156 ? -9.544 10.811 -14.125 1.00 37.53 156 PRO A CA 1
ATOM 1223 C C . PRO A 1 156 ? -9.964 10.248 -15.486 1.00 37.53 156 PRO A C 1
ATOM 1225 O O . PRO A 1 156 ? -9.471 9.212 -15.934 1.00 37.53 156 PRO A O 1
ATOM 1228 N N . ALA A 1 157 ? -10.954 10.896 -16.101 1.00 38.19 157 ALA A N 1
ATOM 1229 C CA . ALA A 1 157 ? -11.461 10.503 -17.402 1.00 38.19 157 ALA A CA 1
ATOM 1230 C C . ALA A 1 157 ? -10.370 10.784 -18.440 1.00 38.19 157 ALA A C 1
ATOM 1232 O O . ALA A 1 157 ? -10.160 11.931 -18.829 1.00 38.19 157 ALA A O 1
ATOM 1233 N N . PHE A 1 158 ? -9.655 9.745 -18.866 1.00 46.38 158 PHE A N 1
ATOM 1234 C CA . PHE A 1 158 ? -8.694 9.864 -19.954 1.00 46.38 158 PHE A CA 1
ATOM 1235 C C . PHE A 1 158 ? -9.450 10.018 -21.285 1.00 46.38 158 PHE A C 1
ATOM 1237 O O . PHE A 1 158 ? -10.229 9.142 -21.669 1.00 46.38 158 PHE A O 1
ATOM 1244 N N . CYS A 1 159 ? -9.236 11.157 -21.950 1.00 38.72 159 CYS A N 1
ATOM 1245 C CA . CYS A 1 159 ? -9.448 11.358 -23.387 1.00 38.72 159 CYS A CA 1
ATOM 1246 C C . CYS A 1 159 ? -8.106 11.224 -24.107 1.00 38.72 159 CYS A C 1
ATOM 1248 O O . CYS A 1 159 ? -7.097 11.680 -23.524 1.00 38.72 159 CYS A O 1
#

Secondary structure (DSSP, 8-state):
--GGG-HHHHHHHHH-EE-GGG---TTSGGGHHHHS--TTSS-EEEE-TTS-EEEEE-SSSS-EEEEE-TTS-EEEEEETTEEEE-GGGTTSSHHHHHHHHHHHHHGGGTTTTTTTT-TT-EE-HHHHHHHHHHHHHHHHHHTT--GGGSPPPPPP---

pLDDT: mean 87.36, std 14.31, range [37.53, 98.5]

Foldseek 3Di:
DFCLQDPLVVVLLVPAAADPVADDDCPDPVNVVLQPDFLPAADFQDADPQQKTKGWHPPDPAIKIFIADNVSGTAWIDTLLDTDGHPVCPPVLVLLVRLLSQRVVCPVRRCVPNSVVSVHHYDYPVSSLSSVQSSVLVVCVVVVHDSVPDDRDPDPDDD

Sequence (159 aa):
MSRLVDAELDHVLETALISPAFEIDGTTDEYAFLLEVDPEDGPVIERSEDGYFIRAIECFDEPAVVLFSPEGVTCGFYWRFQAWIDEAHRGLGFGVEMILAYADHFQDLAWDGELEASQGLGFSERGHSVHVTAQRIARIRDQGADPDAFDPVPAPAFC

Mean predicted aligned error: 6.16 Å

Solvent-accessible surface area (backbone atoms only — not comparable to full-atom values): 9365 Å² total; per-residue (Å²): 126,56,48,54,66,35,71,59,52,51,52,34,68,73,68,40,46,73,37,74,89,45,60,78,68,64,87,37,81,91,34,43,75,66,59,68,56,56,80,78,58,57,54,78,75,48,71,52,95,86,46,32,36,32,24,41,38,72,91,49,102,58,66,34,32,38,31,25,40,67,87,53,44,67,43,31,39,35,44,90,96,42,71,40,60,40,78,94,62,59,91,72,56,57,68,29,52,47,53,46,52,43,25,68,70,49,26,86,62,44,58,65,70,52,60,81,53,42,84,80,46,60,22,14,66,67,56,45,51,35,52,56,48,31,29,52,44,46,45,33,48,74,73,74,44,71,60,88,78,55,84,73,80,76,73,82,82,84,128

Nearest PDB structures (foldseek):
  8suc-assembly1_A  TM=7.661E-01  e=5.350E-01  Caenorhabditis elegans
  4ipb-assembly2_B  TM=6.435E-01  e=2.279E+00  Bacteroides ovatus ATCC 8483
  4fr9-assembly1_A  TM=6.390E-01  e=3.923E+00  Bacteroides fragilis NCTC 9343
  4ki3-assembly4_K  TM=4.494E-01  e=2.901E+00  Yersinia pestis biovar Medievalis str. Harbin 35
  3u1w-assembly2_C  TM=3.853E-01  e=4.702E+00  Parabacteroides distasonis ATCC 8503

Radius of gyration: 15.12 Å; Cα contacts (8 Å, |Δi|>4): 227; chains: 1; bounding box: 38×39×39 Å

Organism: NCBI:txid1123237